Protein AF-A0A739A2X0-F1 (afdb_monomer)

Structure (mmCIF, N/CA/C/O backbone):
data_AF-A0A739A2X0-F1
#
_entry.id   AF-A0A739A2X0-F1
#
loop_
_atom_site.group_PDB
_atom_site.id
_atom_site.type_symbol
_atom_site.label_atom_id
_atom_site.label_alt_id
_atom_site.label_comp_id
_atom_site.label_asym_id
_atom_site.label_entity_id
_atom_site.label_seq_id
_atom_site.pdbx_PDB_ins_code
_atom_site.Cartn_x
_atom_site.Cartn_y
_atom_site.Cartn_z
_atom_site.occupancy
_atom_site.B_iso_or_equiv
_atom_site.auth_seq_id
_atom_site.auth_comp_id
_atom_site.auth_asym_id
_atom_site.auth_atom_id
_atom_site.pdbx_PDB_model_num
ATOM 1 N N . MET A 1 1 ? -11.901 9.399 -0.733 1.00 64.00 1 MET A N 1
ATOM 2 C CA . MET A 1 1 ? -11.276 8.661 0.384 1.00 64.00 1 MET A CA 1
ATOM 3 C C . MET A 1 1 ? -9.870 9.189 0.639 1.00 64.00 1 MET A C 1
ATOM 5 O O . MET A 1 1 ? -9.693 9.780 1.690 1.00 64.00 1 MET A O 1
ATOM 9 N N . ALA A 1 2 ? -8.958 9.168 -0.347 1.00 70.00 2 ALA A N 1
ATOM 10 C CA . ALA A 1 2 ? -7.652 9.854 -0.267 1.00 70.00 2 ALA A CA 1
ATOM 11 C C . ALA A 1 2 ? -7.764 11.344 0.123 1.00 70.00 2 ALA A C 1
ATOM 13 O O . ALA A 1 2 ? -7.315 11.751 1.184 1.00 70.00 2 ALA A O 1
ATOM 14 N N . LYS A 1 3 ? -8.506 12.138 -0.668 1.00 70.38 3 LYS A N 1
ATOM 15 C CA . LYS A 1 3 ? -8.773 13.571 -0.404 1.00 70.38 3 LYS A CA 1
ATOM 16 C C . LYS A 1 3 ? -9.531 13.862 0.901 1.00 70.38 3 LYS A C 1
ATOM 18 O O . LYS A 1 3 ? -9.642 15.012 1.293 1.00 70.38 3 LYS A O 1
ATOM 23 N N . LYS A 1 4 ? -10.102 12.830 1.534 1.00 76.69 4 LYS A N 1
ATOM 24 C CA . LYS A 1 4 ? -10.789 12.926 2.831 1.00 76.69 4 LYS A CA 1
ATOM 25 C C . LYS A 1 4 ? -9.870 12.516 3.998 1.00 76.69 4 LYS A C 1
ATOM 27 O O . LYS A 1 4 ? -10.354 12.405 5.113 1.00 76.69 4 LYS A O 1
ATOM 32 N N . GLY A 1 5 ? -8.586 12.246 3.739 1.00 75.38 5 GLY A N 1
ATOM 33 C CA . GLY A 1 5 ? -7.585 11.893 4.752 1.00 75.38 5 GLY A CA 1
ATOM 34 C C . GLY A 1 5 ? -7.598 10.434 5.213 1.00 75.38 5 GLY A C 1
ATOM 35 O O . GLY A 1 5 ? -6.841 10.083 6.105 1.00 75.38 5 GLY A O 1
ATOM 36 N N . PHE A 1 6 ? -8.425 9.568 4.620 1.00 78.31 6 PHE A N 1
ATOM 37 C CA . PHE A 1 6 ? -8.584 8.191 5.105 1.00 78.31 6 PHE A CA 1
ATOM 38 C C . PHE A 1 6 ? -7.362 7.291 4.821 1.00 78.31 6 PHE A C 1
ATOM 40 O O . PHE A 1 6 ? -7.084 6.356 5.561 1.00 78.31 6 PHE A O 1
ATOM 47 N N . PHE A 1 7 ? -6.612 7.578 3.756 1.00 81.25 7 PHE A N 1
ATOM 48 C CA . PHE A 1 7 ? -5.314 6.961 3.481 1.00 81.25 7 PHE A CA 1
ATOM 49 C C . PHE A 1 7 ? -4.417 7.948 2.715 1.00 81.25 7 PHE A C 1
ATOM 51 O O . PHE A 1 7 ? -4.949 8.842 2.043 1.00 81.25 7 PHE A O 1
ATOM 58 N N . PRO A 1 8 ? -3.080 7.780 2.753 1.00 85.12 8 PRO A N 1
ATOM 59 C CA . PRO A 1 8 ? -2.152 8.635 2.016 1.00 85.12 8 PRO A CA 1
ATOM 60 C C . PRO A 1 8 ? -2.406 8.628 0.502 1.00 85.12 8 PRO A C 1
ATOM 62 O O . PRO A 1 8 ? -2.523 7.571 -0.121 1.00 85.12 8 PRO A O 1
ATOM 65 N N . GLU A 1 9 ? -2.432 9.807 -0.121 1.00 87.44 9 GLU A N 1
ATOM 66 C CA . GLU A 1 9 ? -2.664 9.956 -1.567 1.00 87.44 9 GLU A CA 1
ATOM 67 C C . GLU A 1 9 ? -1.601 9.243 -2.422 1.00 87.44 9 GLU A C 1
ATOM 69 O O . GLU A 1 9 ? -1.893 8.738 -3.513 1.00 87.44 9 GLU A O 1
ATOM 74 N N . GLU A 1 10 ? -0.385 9.109 -1.892 1.00 86.44 10 GLU A N 1
ATOM 75 C CA . GLU A 1 10 ? 0.702 8.353 -2.513 1.00 86.44 10 GLU A CA 1
ATOM 76 C C . GLU A 1 10 ? 0.341 6.881 -2.737 1.00 86.44 10 GLU A C 1
ATOM 78 O O . GLU A 1 10 ? 0.710 6.315 -3.769 1.00 86.44 10 GLU A O 1
ATOM 83 N N . LEU A 1 11 ? -0.433 6.263 -1.837 1.00 85.38 11 LEU A N 1
ATOM 84 C CA . LEU A 1 11 ? -0.868 4.873 -1.991 1.00 85.38 11 LEU A CA 1
ATOM 85 C C . LEU A 1 11 ? -1.842 4.724 -3.166 1.00 85.38 11 LEU A C 1
ATOM 87 O O . LEU A 1 11 ? -1.679 3.816 -3.983 1.00 85.38 11 LEU A O 1
ATOM 91 N N . ALA A 1 12 ? -2.804 5.643 -3.315 1.00 85.81 12 ALA A N 1
ATOM 92 C CA . ALA A 1 12 ? -3.708 5.649 -4.472 1.00 85.81 12 ALA A CA 1
ATOM 93 C C . ALA A 1 12 ? -2.966 5.922 -5.783 1.00 85.81 12 ALA A C 1
ATOM 95 O O . ALA A 1 12 ? -3.220 5.259 -6.790 1.00 85.81 12 ALA A O 1
ATOM 96 N N . THR A 1 13 ? -2.020 6.860 -5.769 1.00 87.06 13 THR A N 1
ATOM 97 C CA . THR A 1 13 ? -1.184 7.162 -6.936 1.00 87.06 13 THR A CA 1
ATOM 98 C C . THR A 1 13 ? -0.339 5.952 -7.338 1.00 87.06 13 THR A C 1
ATOM 100 O O . THR A 1 13 ? -0.220 5.640 -8.524 1.00 87.06 13 THR A O 1
ATOM 103 N N . THR A 1 14 ? 0.216 5.239 -6.356 1.00 85.62 14 THR A N 1
ATOM 104 C CA . THR A 1 14 ? 1.015 4.026 -6.574 1.00 85.62 14 THR A CA 1
ATOM 105 C C . THR A 1 14 ? 0.160 2.906 -7.149 1.00 85.62 14 THR A C 1
ATOM 107 O O . THR A 1 14 ? 0.551 2.297 -8.142 1.00 85.62 14 THR A O 1
ATOM 110 N N . TRP A 1 15 ? -1.044 2.696 -6.614 1.00 84.81 15 TRP A N 1
ATOM 111 C CA . TRP A 1 15 ? -1.994 1.726 -7.151 1.00 84.81 15 TRP A CA 1
ATOM 112 C C . TRP A 1 15 ? -2.400 2.043 -8.594 1.00 84.81 15 TRP A C 1
ATOM 114 O O . TRP A 1 15 ? -2.371 1.163 -9.453 1.00 84.81 15 TRP A O 1
ATOM 124 N N . TYR A 1 16 ? -2.706 3.308 -8.896 1.00 82.94 16 TYR A N 1
ATOM 125 C CA . TYR A 1 16 ? -3.064 3.733 -10.251 1.00 82.94 16 TYR A CA 1
ATOM 126 C C . TYR A 1 16 ? -1.924 3.478 -11.249 1.00 82.94 16 TYR A C 1
ATOM 128 O O . TYR A 1 16 ? -2.140 2.926 -12.330 1.00 82.94 16 TYR A O 1
ATOM 136 N N . LYS A 1 17 ? -0.688 3.815 -10.861 1.00 81.94 17 LYS A N 1
ATOM 137 C CA . LYS A 1 17 ? 0.518 3.540 -11.656 1.00 81.94 17 LYS A CA 1
ATOM 138 C C . LYS A 1 17 ? 0.748 2.040 -11.840 1.00 81.94 17 LYS A C 1
ATOM 140 O O . LYS A 1 17 ? 1.034 1.616 -12.957 1.00 81.94 17 LYS A O 1
ATOM 145 N N . ALA A 1 18 ? 0.604 1.244 -10.780 1.00 77.06 18 ALA A N 1
ATOM 146 C CA . ALA A 1 18 ? 0.774 -0.205 -10.827 1.00 77.06 18 ALA A CA 1
ATOM 147 C C . ALA A 1 18 ? -0.264 -0.868 -11.745 1.00 77.06 18 ALA A C 1
ATOM 149 O O . ALA A 1 18 ? 0.113 -1.676 -12.590 1.00 77.06 18 ALA A O 1
ATOM 150 N N . ARG A 1 19 ? -1.539 -0.461 -11.659 1.00 75.00 19 ARG A N 1
ATOM 151 C CA . ARG A 1 19 ? -2.622 -0.941 -12.533 1.00 75.00 19 ARG A CA 1
ATOM 152 C C . ARG A 1 19 ? -2.356 -0.638 -14.006 1.00 75.00 19 ARG A C 1
ATOM 154 O O . ARG A 1 19 ? -2.576 -1.483 -14.867 1.00 75.00 19 ARG A O 1
ATOM 161 N N . ASN A 1 20 ? -1.873 0.565 -14.306 1.00 72.94 20 ASN A N 1
ATOM 162 C CA . ASN A 1 20 ? -1.554 0.939 -15.682 1.00 72.94 20 ASN A CA 1
ATOM 163 C C . ASN A 1 20 ? -0.300 0.207 -16.193 1.00 72.94 20 ASN A C 1
ATOM 165 O O . ASN A 1 20 ? -0.269 -0.218 -17.342 1.00 72.94 20 ASN A O 1
ATOM 169 N N . ARG A 1 21 ? 0.721 0.001 -15.349 1.00 69.69 21 ARG A N 1
ATOM 170 C CA . ARG A 1 21 ? 1.923 -0.774 -15.712 1.00 69.69 21 ARG A CA 1
ATOM 171 C C . ARG A 1 21 ? 1.616 -2.258 -15.932 1.00 69.69 21 ARG A C 1
ATOM 173 O O . ARG A 1 21 ? 2.142 -2.828 -16.882 1.00 69.69 21 ARG A O 1
ATOM 180 N N . SER A 1 22 ? 0.761 -2.876 -15.112 1.00 65.38 22 SER A N 1
ATOM 181 C CA . SER A 1 22 ? 0.361 -4.280 -15.293 1.00 65.38 22 SER A CA 1
ATOM 182 C C . SER A 1 22 ? -0.453 -4.488 -16.573 1.00 65.38 22 SER A C 1
ATOM 184 O O . SER A 1 22 ? -0.254 -5.486 -17.262 1.00 65.38 22 SER A O 1
ATOM 186 N N . ALA A 1 23 ? -1.286 -3.514 -16.958 1.00 63.00 23 ALA A N 1
ATOM 187 C CA . ALA A 1 23 ? -1.978 -3.514 -18.249 1.00 63.00 23 ALA A CA 1
ATOM 188 C C . ALA A 1 23 ? 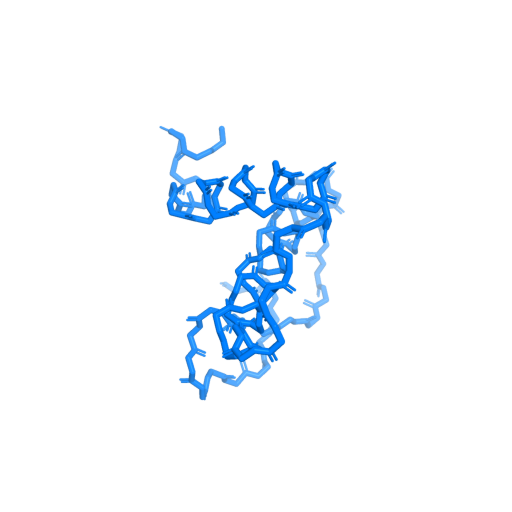-1.013 -3.434 -19.455 1.00 63.00 23 ALA A C 1
ATOM 190 O O . ALA A 1 23 ? -1.345 -3.886 -20.549 1.00 63.00 23 ALA A O 1
ATOM 191 N N . HIS A 1 24 ? 0.203 -2.915 -19.253 1.00 62.16 24 HIS A N 1
ATOM 192 C CA . HIS A 1 24 ? 1.264 -2.819 -20.258 1.00 62.16 24 HIS A CA 1
ATOM 193 C C . HIS A 1 24 ? 2.455 -3.737 -19.927 1.00 62.16 24 HIS A C 1
ATOM 195 O O . HIS A 1 24 ? 3.615 -3.321 -19.980 1.00 62.16 24 HIS A O 1
ATOM 201 N N . ALA A 1 25 ? 2.169 -5.010 -19.623 1.00 61.88 25 ALA A N 1
ATOM 202 C CA . ALA A 1 25 ? 3.127 -6.028 -19.168 1.00 61.88 25 ALA A CA 1
ATOM 203 C C . ALA A 1 25 ? 4.397 -6.203 -20.035 1.00 61.88 25 ALA A C 1
ATOM 205 O O . ALA A 1 25 ? 5.405 -6.700 -19.543 1.00 61.88 25 ALA A O 1
ATOM 206 N N . LYS A 1 26 ? 4.411 -5.731 -21.291 1.00 60.16 26 LYS A N 1
ATOM 207 C CA . LYS A 1 26 ? 5.617 -5.695 -22.147 1.00 60.16 26 LYS A CA 1
ATOM 208 C C . LYS A 1 26 ? 6.747 -4.795 -21.617 1.00 60.16 26 LYS A C 1
ATOM 210 O O . LYS A 1 26 ? 7.871 -4.910 -22.091 1.00 60.16 26 LYS A O 1
ATOM 215 N N . HIS A 1 27 ? 6.478 -3.912 -20.652 1.00 54.97 27 HIS A N 1
ATOM 216 C CA . HIS A 1 27 ? 7.484 -3.038 -20.033 1.00 54.97 27 HIS A CA 1
ATOM 217 C C . HIS A 1 27 ? 7.990 -3.522 -18.670 1.00 54.97 27 HIS A C 1
ATOM 219 O O . HIS A 1 27 ? 8.684 -2.769 -17.981 1.00 54.97 27 HIS A O 1
ATOM 225 N N . PHE A 1 28 ? 7.682 -4.762 -18.274 1.00 60.25 28 PHE A N 1
ATOM 226 C CA . PHE A 1 28 ? 8.297 -5.374 -17.099 1.00 60.25 28 PHE A CA 1
ATOM 227 C C . PHE A 1 28 ? 9.794 -5.580 -17.363 1.00 60.25 28 PHE A C 1
ATOM 229 O O . PHE A 1 28 ? 10.222 -6.580 -17.929 1.00 60.25 28 PHE A O 1
ATOM 236 N N . LYS A 1 29 ? 10.605 -4.582 -16.999 1.00 64.94 29 LYS A N 1
ATOM 237 C CA . LYS A 1 29 ? 12.062 -4.693 -17.052 1.00 64.94 29 LYS A CA 1
ATOM 238 C C . LYS A 1 29 ? 12.488 -5.725 -16.013 1.00 64.94 29 LYS A C 1
ATOM 240 O O . LYS A 1 29 ? 12.174 -5.563 -14.834 1.00 64.94 29 LYS A O 1
ATOM 245 N N . GLU A 1 30 ? 13.229 -6.736 -16.444 1.00 59.12 30 GLU A N 1
ATOM 246 C CA . GLU A 1 30 ? 13.716 -7.868 -15.639 1.00 59.12 30 GLU A CA 1
ATOM 247 C C . GLU A 1 30 ? 14.460 -7.427 -14.356 1.00 59.12 30 GLU A C 1
ATOM 249 O O . GLU A 1 30 ? 14.393 -8.087 -13.324 1.00 59.12 30 GLU A O 1
ATOM 254 N N . HIS A 1 31 ? 15.057 -6.229 -14.363 1.00 59.22 31 HIS A N 1
ATOM 255 C CA . HIS A 1 31 ? 15.777 -5.643 -13.223 1.00 59.22 31 HIS A CA 1
ATOM 256 C C . HIS A 1 31 ? 14.961 -4.672 -12.348 1.00 59.22 31 HIS A C 1
ATOM 258 O O . HIS A 1 31 ? 15.519 -4.027 -11.468 1.00 59.22 31 HIS A O 1
ATOM 264 N N . SER A 1 32 ? 13.643 -4.556 -12.546 1.00 69.81 32 SER A N 1
ATOM 265 C CA . SER A 1 32 ? 12.777 -3.657 -11.752 1.00 69.81 32 SER A CA 1
ATOM 266 C C . SER A 1 32 ? 12.177 -4.308 -10.496 1.00 69.81 32 SER A C 1
ATOM 268 O O . SER A 1 32 ? 11.249 -3.768 -9.894 1.00 69.81 32 SER A O 1
ATOM 270 N N . TRP A 1 33 ? 12.681 -5.475 -10.081 1.00 72.00 33 TRP A N 1
ATOM 271 C CA . TRP A 1 33 ? 12.063 -6.293 -9.033 1.00 72.00 33 TRP A CA 1
ATOM 272 C C . TRP A 1 33 ? 11.884 -5.545 -7.699 1.00 72.00 33 TRP A C 1
ATOM 274 O O . TRP A 1 33 ? 10.802 -5.621 -7.122 1.00 72.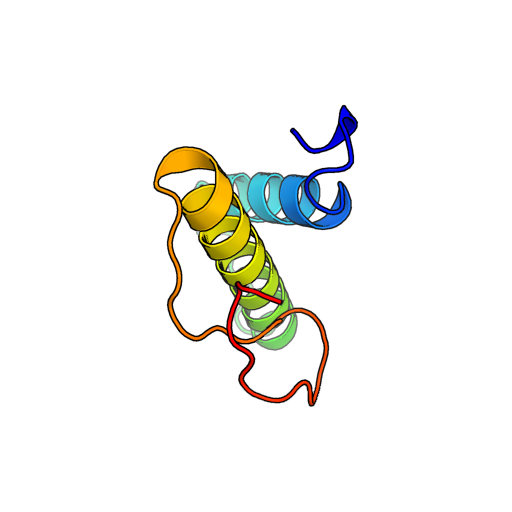00 33 TRP A O 1
ATOM 284 N N . GLN A 1 34 ? 12.878 -4.764 -7.243 1.00 77.44 34 GLN A N 1
ATOM 285 C CA . GLN A 1 34 ? 12.764 -3.984 -6.000 1.00 77.44 34 GLN A CA 1
ATOM 286 C C . GLN A 1 34 ? 11.643 -2.942 -6.085 1.00 77.44 34 GLN A C 1
ATOM 288 O O . GLN A 1 34 ? 10.859 -2.779 -5.149 1.00 77.44 34 GLN A O 1
ATOM 293 N N . GLU A 1 35 ? 11.550 -2.243 -7.217 1.00 75.56 35 GLU A N 1
ATOM 294 C CA . GLU A 1 35 ? 10.520 -1.231 -7.451 1.00 75.56 35 GLU A CA 1
ATOM 295 C C . GLU A 1 35 ? 9.130 -1.880 -7.504 1.00 75.56 35 GLU A C 1
ATOM 297 O O . GLU A 1 35 ? 8.167 -1.356 -6.943 1.00 75.56 35 GLU A O 1
ATOM 302 N N . ASN A 1 36 ? 9.031 -3.069 -8.102 1.00 76.44 36 ASN A N 1
ATOM 303 C CA . ASN A 1 36 ? 7.793 -3.838 -8.149 1.00 76.44 36 ASN A CA 1
ATOM 304 C C . ASN A 1 36 ? 7.368 -4.317 -6.761 1.00 76.44 36 ASN A C 1
ATOM 306 O O . ASN A 1 36 ? 6.208 -4.134 -6.403 1.00 76.44 36 ASN A O 1
ATOM 310 N N . VAL A 1 37 ? 8.287 -4.853 -5.952 1.00 79.31 37 VAL A N 1
ATOM 311 C CA . VAL A 1 37 ? 7.998 -5.260 -4.567 1.00 79.31 37 VAL A CA 1
ATOM 312 C C . VAL A 1 37 ? 7.487 -4.076 -3.750 1.00 79.31 37 VAL A C 1
ATOM 314 O O . VAL A 1 37 ? 6.464 -4.194 -3.077 1.00 79.31 37 VAL A O 1
ATOM 317 N N . LYS A 1 38 ? 8.124 -2.904 -3.867 1.00 81.19 38 LYS A N 1
ATOM 318 C CA . LYS A 1 38 ? 7.653 -1.683 -3.200 1.00 81.19 38 LYS A CA 1
ATOM 319 C C . LYS A 1 38 ? 6.237 -1.300 -3.647 1.00 81.19 38 LYS A C 1
ATOM 321 O O . LYS A 1 38 ? 5.383 -1.033 -2.804 1.00 81.19 38 LYS A O 1
ATOM 326 N N . ASN A 1 39 ? 5.960 -1.331 -4.951 1.00 80.31 39 ASN A N 1
ATOM 327 C CA . ASN A 1 39 ? 4.632 -1.023 -5.488 1.00 80.31 39 ASN A CA 1
ATOM 328 C C . ASN A 1 39 ? 3.562 -2.020 -5.008 1.00 80.31 39 ASN A C 1
ATOM 330 O O . ASN A 1 39 ? 2.471 -1.598 -4.621 1.00 80.31 39 ASN A O 1
ATOM 334 N N . TYR A 1 40 ? 3.869 -3.322 -4.986 1.00 81.19 40 TYR A N 1
ATOM 335 C CA . TYR A 1 40 ? 2.969 -4.355 -4.461 1.00 81.19 40 TYR A CA 1
ATOM 336 C C . TYR A 1 40 ? 2.675 -4.149 -2.974 1.00 81.19 40 TYR A C 1
ATOM 338 O O . TYR A 1 40 ? 1.513 -4.189 -2.571 1.00 81.19 40 TYR A O 1
ATOM 346 N N . ASN A 1 41 ? 3.695 -3.841 -2.175 1.00 84.25 41 ASN A N 1
ATOM 347 C CA . ASN A 1 41 ? 3.551 -3.546 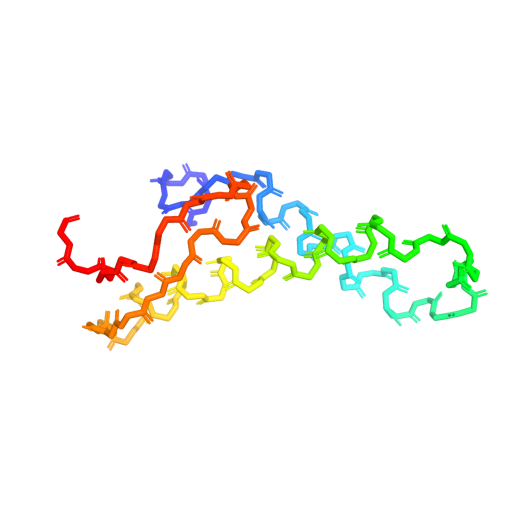-0.751 1.00 84.25 41 ASN A CA 1
ATOM 348 C C . ASN A 1 41 ? 2.642 -2.332 -0.490 1.00 84.25 41 ASN A C 1
ATOM 350 O O . ASN A 1 41 ? 1.766 -2.367 0.382 1.00 84.25 41 ASN A O 1
ATOM 354 N N . SER A 1 42 ? 2.796 -1.264 -1.274 1.00 84.31 42 SER A N 1
ATOM 355 C CA . SER A 1 42 ? 1.907 -0.099 -1.215 1.00 84.31 42 SER A CA 1
ATOM 356 C C . SER A 1 42 ? 0.467 -0.449 -1.608 1.00 84.31 42 SER A C 1
ATOM 358 O O . SER A 1 42 ? -0.470 -0.004 -0.945 1.00 84.31 42 SER A O 1
ATOM 360 N N . CYS A 1 43 ? 0.271 -1.287 -2.631 1.00 85.81 43 CYS A N 1
ATOM 361 C CA . CYS A 1 43 ? -1.060 -1.745 -3.041 1.00 85.81 43 CYS A CA 1
ATOM 362 C C . CYS A 1 43 ? -1.735 -2.612 -1.970 1.00 85.81 43 CYS A C 1
ATOM 364 O O . CYS A 1 43 ? -2.914 -2.412 -1.685 1.00 85.81 43 CYS A O 1
ATOM 366 N N . LEU A 1 44 ? -0.993 -3.533 -1.347 1.00 84.44 44 LEU A N 1
ATOM 367 C CA . LEU A 1 44 ? -1.482 -4.356 -0.238 1.00 84.44 44 LEU A CA 1
ATOM 368 C C . LEU A 1 44 ? -1.906 -3.492 0.951 1.00 84.44 44 LEU A C 1
ATOM 370 O O . LEU A 1 44 ? -2.987 -3.691 1.498 1.00 84.44 44 LEU A O 1
ATOM 374 N N . THR A 1 45 ? -1.100 -2.489 1.309 1.00 85.56 45 THR A N 1
ATOM 375 C CA . THR A 1 45 ? -1.458 -1.544 2.379 1.00 85.56 45 THR A CA 1
ATOM 376 C C . THR A 1 45 ? -2.782 -0.841 2.061 1.00 85.56 45 THR A C 1
ATOM 378 O O . THR A 1 45 ? -3.682 -0.812 2.900 1.00 85.56 45 THR A O 1
ATOM 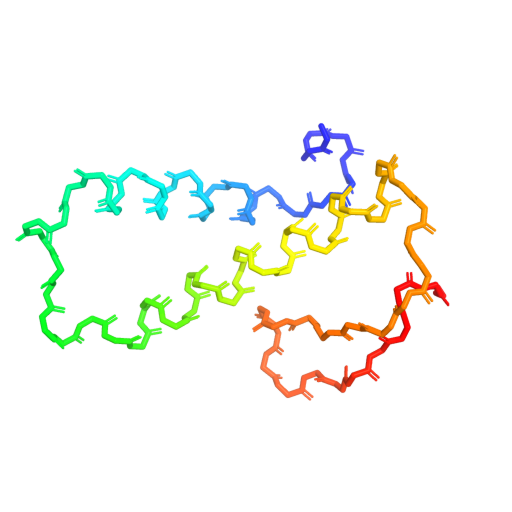381 N N . LEU A 1 46 ? -2.924 -0.299 0.845 1.00 86.06 46 LEU A N 1
ATOM 382 C CA . LEU A 1 46 ? -4.147 0.391 0.431 1.00 86.06 46 LEU A CA 1
ATOM 383 C C . LEU A 1 46 ? -5.370 -0.532 0.473 1.00 86.06 46 LEU A C 1
ATOM 385 O O . LEU A 1 46 ? -6.438 -0.115 0.915 1.00 86.06 46 LEU A O 1
ATOM 389 N N . PHE A 1 47 ? -5.213 -1.780 0.028 1.00 86.69 47 PHE A N 1
ATOM 390 C CA . PHE A 1 47 ? -6.273 -2.782 0.056 1.00 86.69 47 PHE A CA 1
ATOM 391 C C . PHE A 1 47 ? -6.786 -3.021 1.476 1.00 86.69 47 PHE A C 1
ATOM 393 O O . PHE A 1 47 ? -7.989 -2.922 1.697 1.00 86.69 47 PHE A O 1
ATOM 400 N N . TYR A 1 48 ? -5.897 -3.252 2.446 1.00 84.06 48 TYR A N 1
ATOM 401 C CA . TYR A 1 48 ? -6.304 -3.459 3.838 1.00 84.06 48 TYR A CA 1
ATOM 402 C C . TYR A 1 48 ? -6.978 -2.224 4.446 1.00 84.06 48 TYR A C 1
ATOM 404 O O . TYR 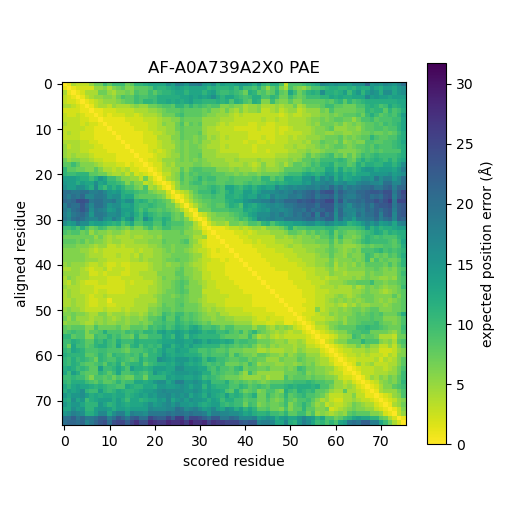A 1 48 ? -7.999 -2.366 5.114 1.00 84.06 48 TYR A O 1
ATOM 412 N N . MET A 1 49 ? -6.482 -1.015 4.154 1.00 83.00 49 MET A N 1
ATOM 413 C CA . MET A 1 49 ? -7.137 0.226 4.589 1.00 83.00 49 MET A CA 1
ATOM 414 C C . MET A 1 49 ? -8.572 0.326 4.046 1.00 83.00 49 MET A C 1
ATOM 416 O O . MET A 1 49 ? -9.502 0.629 4.791 1.00 83.00 49 MET A O 1
ATOM 420 N N . LEU A 1 50 ? -8.779 0.030 2.758 1.00 85.31 50 LEU A N 1
ATOM 421 C CA . LEU A 1 50 ? -10.109 0.027 2.138 1.00 85.31 50 LEU A CA 1
ATOM 422 C C . LEU A 1 50 ? -11.016 -1.078 2.694 1.00 85.31 50 LEU A C 1
ATOM 424 O O . LEU A 1 50 ? -12.206 -0.842 2.884 1.00 85.31 50 LEU A O 1
ATOM 428 N N . LEU A 1 51 ? -10.467 -2.263 2.971 1.00 84.25 51 LEU A N 1
ATOM 429 C CA . LEU A 1 51 ? -11.203 -3.374 3.574 1.00 84.25 51 LEU A CA 1
ATOM 430 C C . LEU A 1 51 ? -11.754 -2.966 4.948 1.00 84.25 51 LEU A C 1
ATOM 432 O O . LEU A 1 51 ? -12.928 -3.173 5.238 1.00 84.25 51 LEU A O 1
ATOM 436 N N . CYS A 1 52 ? -10.945 -2.297 5.764 1.00 77.94 52 CYS A N 1
ATOM 437 C CA . CYS A 1 52 ? -11.393 -1.773 7.052 1.00 77.94 52 CYS A CA 1
ATOM 438 C C . CYS A 1 52 ? -12.462 -0.702 6.922 1.00 77.94 52 CYS A C 1
ATOM 440 O O . CYS A 1 52 ? -13.414 -0.709 7.692 1.00 77.94 52 CYS A O 1
ATOM 442 N N . TYR A 1 53 ? -12.346 0.176 5.928 1.00 79.44 53 TYR A N 1
ATOM 443 C CA . TYR A 1 53 ? -13.373 1.182 5.682 1.00 79.44 53 TYR A CA 1
ATOM 444 C C . TYR A 1 53 ? -14.719 0.575 5.290 1.00 79.44 53 TYR A C 1
ATOM 446 O O . TYR A 1 53 ? -15.762 1.019 5.756 1.00 79.44 53 TYR A O 1
ATOM 454 N N . HIS A 1 54 ? -14.698 -0.399 4.380 1.00 82.25 54 HIS A N 1
ATOM 455 C CA . HIS A 1 54 ? -15.910 -0.875 3.723 1.00 82.25 54 HIS A CA 1
ATOM 456 C C . HIS A 1 54 ? -16.595 -2.029 4.451 1.00 82.25 54 HIS A C 1
ATOM 458 O O . HIS A 1 54 ? -17.809 -2.159 4.330 1.00 82.25 54 HIS A O 1
ATOM 464 N N . ILE A 1 55 ? -15.840 -2.868 5.164 1.00 83.06 55 ILE A N 1
ATOM 465 C CA . ILE A 1 55 ? -16.378 -4.060 5.835 1.00 83.06 55 ILE A CA 1
ATOM 466 C C . ILE A 1 55 ? -15.955 -4.170 7.307 1.00 83.06 55 ILE A C 1
ATOM 468 O O . ILE A 1 55 ? -16.051 -5.247 7.886 1.00 83.06 55 ILE A O 1
ATOM 472 N N . GLU A 1 56 ? -15.456 -3.078 7.900 1.00 77.12 56 GLU A N 1
ATOM 473 C CA . GLU A 1 56 ? -15.050 -2.997 9.315 1.00 77.12 56 GLU A CA 1
ATOM 474 C C . GLU A 1 56 ? -14.088 -4.109 9.756 1.00 77.12 56 GLU A C 1
ATOM 476 O O . GLU A 1 56 ? -14.154 -4.624 10.872 1.00 77.12 56 GLU A O 1
ATOM 481 N N . TYR A 1 57 ? -13.183 -4.514 8.868 1.00 77.69 57 TYR A N 1
ATOM 482 C CA . TYR A 1 57 ? -12.241 -5.587 9.158 1.00 77.69 57 TYR A CA 1
ATOM 483 C C . TYR A 1 57 ? -11.373 -5.288 10.391 1.00 77.69 57 TYR A C 1
ATOM 485 O O . TYR A 1 57 ? -10.771 -4.222 10.495 1.00 77.69 57 TYR A O 1
ATOM 493 N N . LYS A 1 58 ? -11.285 -6.260 11.313 1.00 74.50 58 LYS A N 1
ATOM 494 C CA . LYS A 1 58 ? -10.574 -6.143 12.607 1.00 74.50 58 LYS A CA 1
ATOM 495 C C . LYS A 1 58 ? -9.387 -7.097 12.754 1.00 74.50 58 LYS A C 1
ATOM 497 O O . LYS A 1 58 ? -8.990 -7.443 13.862 1.00 74.50 58 LYS A O 1
ATOM 502 N N . GLY A 1 59 ? -8.861 -7.600 11.642 1.00 78.50 59 GLY A N 1
ATOM 503 C CA . GLY A 1 59 ? -7.746 -8.541 11.668 1.00 78.50 59 GLY A CA 1
ATOM 504 C C . GLY A 1 59 ? -6.375 -7.869 11.735 1.00 78.50 59 GLY A C 1
ATOM 505 O O . GLY A 1 59 ? -6.227 -6.644 11.716 1.00 78.50 59 GLY A O 1
ATOM 506 N N . LYS A 1 60 ? -5.348 -8.719 11.780 1.00 79.81 60 LYS A N 1
ATOM 507 C CA . LYS A 1 60 ? -3.942 -8.311 11.758 1.00 79.81 60 LYS A CA 1
ATOM 508 C C . LYS A 1 60 ? -3.519 -7.880 10.354 1.00 79.81 60 LYS A C 1
ATOM 510 O O . LYS A 1 60 ? -3.932 -8.493 9.370 1.00 79.81 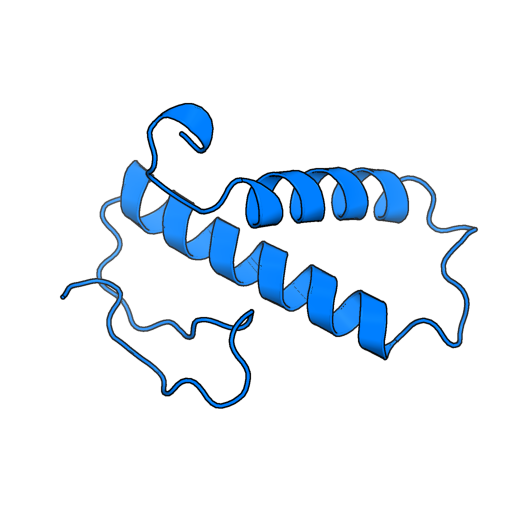60 LYS A O 1
ATOM 515 N N . PHE A 1 61 ? -2.656 -6.874 10.271 1.00 79.94 61 PHE A N 1
ATOM 516 C CA . PHE A 1 61 ? -1.993 -6.439 9.044 1.00 79.94 61 PHE A CA 1
ATOM 517 C C . PHE A 1 61 ? -0.615 -5.837 9.327 1.00 79.94 61 PHE A C 1
ATOM 519 O O . PHE A 1 61 ? -0.265 -5.535 10.464 1.00 79.94 61 PHE A O 1
ATOM 526 N N . VAL A 1 62 ? 0.168 -5.637 8.272 1.00 74.62 62 VAL A N 1
ATOM 527 C CA . VAL A 1 62 ? 1.447 -4.922 8.326 1.00 74.62 62 VAL A CA 1
ATOM 528 C C . VAL A 1 62 ? 1.358 -3.719 7.401 1.00 74.62 62 VAL A C 1
ATOM 530 O O . VAL A 1 62 ? 0.849 -3.814 6.281 1.00 74.62 62 VAL A O 1
ATOM 533 N N . HIS A 1 63 ? 1.912 -2.590 7.832 1.00 73.69 63 HIS A N 1
ATOM 534 C CA . HIS A 1 63 ? 2.163 -1.461 6.944 1.00 73.69 63 HIS A CA 1
ATOM 535 C C . HIS A 1 63 ? 3.332 -1.788 6.013 1.00 73.69 63 HIS A C 1
ATOM 537 O O . HIS A 1 63 ? 4.449 -1.332 6.210 1.00 73.69 63 HIS A O 1
ATOM 543 N N . HIS A 1 64 ? 3.082 -2.570 4.966 1.00 71.81 64 HIS A N 1
ATOM 544 C CA . HIS A 1 64 ? 4.133 -3.051 4.063 1.00 71.81 64 HIS A CA 1
ATOM 545 C C . HIS A 1 64 ? 4.919 -1.930 3.353 1.00 71.81 64 HIS A C 1
ATOM 547 O O . HIS A 1 64 ? 6.015 -2.163 2.845 1.00 71.81 64 HIS A O 1
ATOM 553 N N . HIS A 1 65 ? 4.362 -0.717 3.292 1.00 71.38 65 HIS A N 1
ATOM 554 C CA . HIS A 1 65 ? 5.032 0.470 2.754 1.00 71.38 65 HIS A CA 1
ATOM 555 C C . HIS A 1 65 ? 6.062 1.095 3.715 1.00 71.38 65 HIS A C 1
ATOM 557 O O . HIS A 1 65 ? 6.863 1.918 3.275 1.00 71.38 65 HIS A O 1
ATOM 563 N N . LEU A 1 66 ? 6.059 0.703 4.991 1.00 76.19 66 LEU A N 1
ATOM 564 C CA . LEU A 1 66 ? 6.993 1.139 6.023 1.00 76.19 66 LEU A CA 1
ATOM 565 C C . LEU A 1 66 ? 7.944 -0.029 6.359 1.00 76.19 66 LEU A C 1
ATOM 567 O O . LEU A 1 66 ? 7.512 -1.041 6.919 1.00 76.19 66 LEU A O 1
ATOM 571 N N . PRO A 1 67 ? 9.233 0.052 5.985 1.00 74.31 67 PRO A N 1
ATOM 572 C CA . PRO A 1 67 ? 10.189 -1.020 6.244 1.00 74.31 67 PRO A CA 1
ATOM 573 C C . PRO A 1 67 ? 10.351 -1.285 7.746 1.00 74.31 67 PRO A C 1
ATOM 575 O O . PRO A 1 67 ? 10.601 -0.360 8.511 1.00 74.31 67 PRO A O 1
ATOM 578 N N . GLY A 1 68 ? 10.259 -2.553 8.157 1.00 74.31 68 GLY A N 1
ATOM 579 C CA . GLY A 1 68 ? 10.489 -2.966 9.548 1.00 74.31 68 GLY A CA 1
ATOM 580 C C . GLY A 1 68 ? 9.302 -2.779 10.498 1.00 74.31 68 GLY A C 1
ATOM 581 O O . GLY A 1 68 ? 9.438 -3.077 11.681 1.00 74.31 68 GLY A O 1
ATOM 582 N N . GLU A 1 69 ? 8.141 -2.332 10.011 1.00 76.00 69 GLU A N 1
ATOM 583 C CA . GLU A 1 69 ? 6.952 -2.219 10.858 1.00 76.00 69 GLU A CA 1
ATOM 584 C C . GLU A 1 69 ? 6.458 -3.594 11.339 1.00 76.00 69 GLU A C 1
ATOM 586 O O . GLU A 1 69 ? 6.324 -4.521 10.529 1.00 76.00 69 GLU A O 1
ATOM 591 N N . PRO A 1 70 ? 6.149 -3.746 12.640 1.00 79.31 70 PRO A N 1
ATOM 592 C CA . PRO A 1 70 ? 5.606 -4.988 13.165 1.00 79.31 70 PRO A CA 1
ATOM 593 C C . PRO A 1 70 ? 4.187 -5.244 12.638 1.00 79.31 70 PRO A C 1
ATOM 595 O O . PRO A 1 70 ? 3.473 -4.337 12.205 1.00 79.31 70 PRO A O 1
ATOM 598 N N . LEU A 1 71 ? 3.762 -6.507 12.710 1.00 79.38 71 LEU A N 1
ATOM 599 C CA . LEU A 1 71 ? 2.373 -6.899 12.476 1.00 79.38 71 LEU A CA 1
ATOM 600 C C . LEU A 1 71 ? 1.492 -6.260 13.560 1.00 79.38 71 LEU A C 1
ATOM 602 O O . LEU A 1 71 ? 1.682 -6.519 14.748 1.00 79.38 71 LEU A O 1
ATOM 606 N N . LYS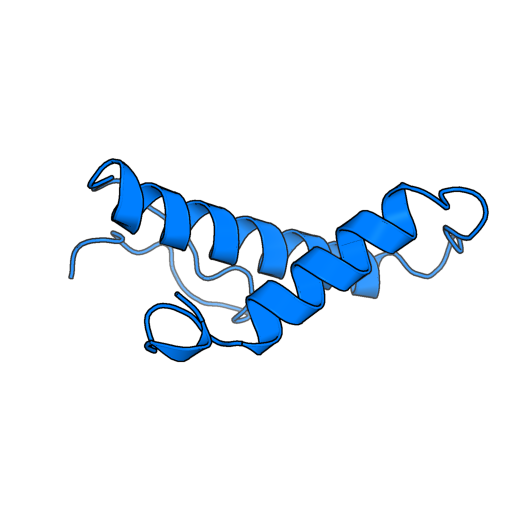 A 1 72 ? 0.540 -5.427 13.148 1.00 72.56 72 LYS A N 1
ATOM 607 C CA . LYS A 1 72 ? -0.367 -4.668 14.014 1.00 72.56 72 LYS A CA 1
ATOM 608 C C . LYS A 1 72 ? -1.806 -5.132 13.800 1.00 72.56 72 LYS A C 1
ATOM 610 O O . LYS A 1 72 ? -2.138 -5.685 12.752 1.00 72.56 72 LYS A O 1
ATOM 615 N N . ASN A 1 73 ? -2.678 -4.928 14.780 1.00 69.06 73 ASN A N 1
ATOM 616 C CA . ASN A 1 73 ? -4.115 -4.983 14.511 1.00 69.06 73 ASN A CA 1
ATOM 617 C C . ASN A 1 73 ? -4.499 -3.689 13.779 1.00 69.06 73 ASN A C 1
ATOM 619 O O . ASN A 1 73 ? -4.004 -2.627 14.139 1.00 69.06 73 ASN A O 1
ATOM 623 N N . LEU A 1 74 ? -5.361 -3.759 12.756 1.00 65.00 74 LEU A N 1
ATOM 624 C CA . LEU A 1 74 ? -5.904 -2.536 12.126 1.00 65.00 74 LEU A CA 1
ATOM 625 C C . LEU A 1 74 ? -6.797 -1.730 13.080 1.00 65.00 74 LEU A C 1
ATOM 627 O O . LEU A 1 74 ? -7.168 -0.604 12.769 1.00 65.00 74 LEU A O 1
ATOM 631 N N . THR A 1 75 ? -7.187 -2.337 14.196 1.00 57.56 75 THR A N 1
ATOM 632 C CA . THR A 1 75 ? -8.000 -1.740 15.246 1.00 57.56 75 THR A CA 1
ATOM 633 C C . THR A 1 75 ? -7.122 -1.383 16.432 1.00 57.56 75 THR A C 1
ATOM 635 O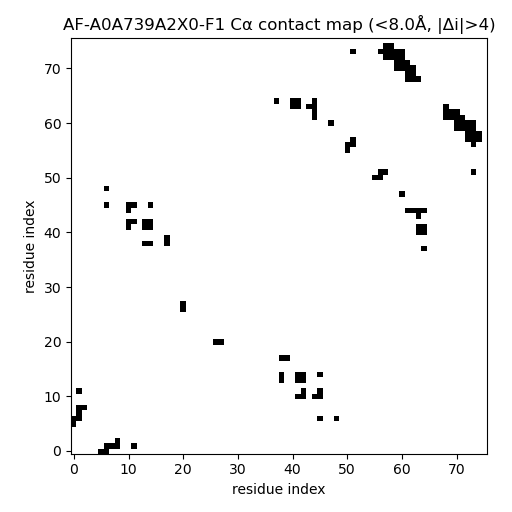 O . THR A 1 75 ? -7.009 -2.178 17.364 1.00 57.56 75 THR A O 1
ATOM 638 N N . GLU A 1 76 ? -6.501 -0.214 16.354 1.00 47.34 76 GLU A N 1
ATOM 639 C CA . GLU A 1 76 ? -6.151 0.663 17.478 1.00 47.34 76 GLU A CA 1
ATOM 640 C C . GLU A 1 76 ? -5.998 2.091 16.946 1.00 47.34 76 GLU A C 1
ATOM 642 O O . GLU A 1 76 ? -5.241 2.281 15.965 1.00 47.3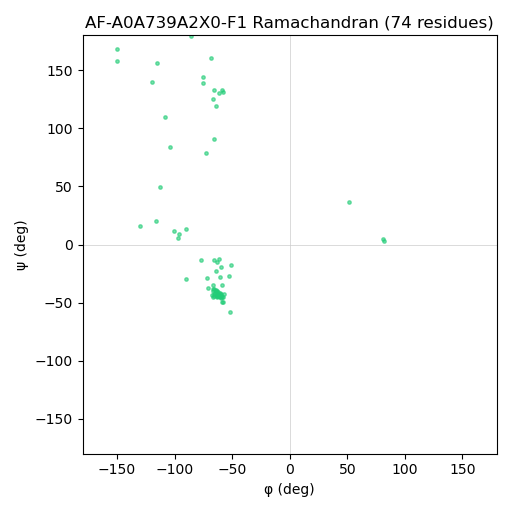4 76 GLU A O 1
#

Radius of gyration: 13.64 Å; Cα contacts (8 Å, |Δi|>4): 65; chains: 1; bounding box: 32×22×40 Å

Sequence (76 aa):
MAKKGFFPEELATTWYKARNRSAHAKHFKEHSWQENVKNYNSCLTLFYMLLCYHIEYKGKFVHHHLPGEPLKNLTE

Mean predicted aligned error: 8.0 Å

Secondary structure (DSSP, 8-state):
-GGGTSS-HHHHHHHHHHHHHHHTGGG--TT-HHHHHHHHHHHHHHHHHHHHHHH---SEE--TTSTTPPPEES--

pLDDT: mean 75.71, std 8.93, range [47.34, 87.44]

Foldseek 3Di:
DCVVVLDPPVLVVLVVVLVVCVVVVVPPDPPCVVVVQLSVLSPQQVVVSVCCVPVVDFAWDFSSNDPPTDTDTPPD

Organism: Salmonella montevideo (NCBI:txid115981)

Solvent-accessible surface area (backbone atoms only — not comparable to full-atom values): 4487 Å² total; per-residue (Å²): 93,46,96,72,68,76,45,65,57,65,36,57,53,42,38,53,51,49,56,56,48,60,77,45,58,92,68,69,55,89,84,44,55,68,62,48,51,51,46,52,24,27,36,52,35,46,50,55,56,50,43,31,73,76,69,65,51,70,53,76,44,51,53,55,70,45,88,88,56,65,81,35,56,71,72,123